Protein AF-A0A4P6JNW8-F1 (afdb_monomer_lite)

Secondary structure (DSSP, 8-state):
-------PPPPP----HHHHHHHHHHHHHHH-TTT-SS--HHHHHHHHHS-HHHHHHHHHHHHHHHHHHS-SS--SSHHHHHHHHHHS-HHHHHHHHHHHHHHHHHHHHHHHHHHHHHHT--

Sequence (122 aa):
MSEAFSSHPTPPIKVSLEPVYNALNSFALLTALQAFPAPSPWVAQTAKELTSEEHHTNRLIFEGLRDALIPVQEEPDFPSYLKHLAEQDPLALRNHVLERLCFRYARRGASHLAKAYQQRQM

pLDDT: mean 76.48, std 10.78, range [39.81, 92.56]

Structure (mmCIF, N/CA/C/O backbone):
data_AF-A0A4P6JNW8-F1
#
_entry.id   AF-A0A4P6JNW8-F1
#
loop_
_atom_site.group_PDB
_atom_site.id
_atom_site.type_symbol
_atom_site.label_atom_id
_atom_site.label_alt_id
_atom_site.label_comp_id
_atom_site.label_asym_id
_atom_site.label_entity_id
_atom_site.label_seq_id
_atom_site.pdbx_PDB_ins_code
_atom_site.Cartn_x
_atom_site.Cartn_y
_atom_site.Cartn_z
_atom_site.occupancy
_atom_site.B_iso_or_equiv
_atom_site.auth_seq_id
_atom_site.auth_comp_id
_atom_site.auth_asym_id
_atom_site.auth_atom_id
_atom_site.pdbx_PDB_model_num
ATOM 1 N N . MET A 1 1 ? -16.828 -45.657 -28.600 1.00 39.81 1 MET A N 1
ATOM 2 C CA . MET A 1 1 ? -17.382 -44.460 -27.936 1.00 39.81 1 MET A CA 1
ATOM 3 C C . MET A 1 1 ? -16.209 -43.721 -27.319 1.00 39.81 1 MET A C 1
ATOM 5 O O . MET A 1 1 ? -15.617 -44.249 -26.390 1.00 39.81 1 MET A O 1
ATOM 9 N N . SER A 1 2 ? -15.817 -42.585 -27.896 1.00 45.91 2 SER A N 1
ATOM 10 C CA . SER A 1 2 ? -14.746 -41.720 -27.386 1.00 45.91 2 SER A CA 1
ATOM 11 C C . SER A 1 2 ? -15.305 -40.306 -27.336 1.00 45.91 2 SER A C 1
ATOM 13 O O . SER A 1 2 ? -15.606 -39.737 -28.382 1.00 45.91 2 SER A O 1
ATOM 15 N N . GLU A 1 3 ? -15.509 -39.776 -26.133 1.00 49.12 3 GLU A N 1
ATOM 16 C CA . GLU A 1 3 ? -15.866 -38.373 -25.938 1.00 49.12 3 GLU A CA 1
ATOM 17 C C . GLU A 1 3 ? -14.610 -37.518 -26.111 1.00 49.12 3 GLU A C 1
ATOM 19 O O . GLU A 1 3 ? -13.590 -37.727 -25.454 1.00 49.12 3 GLU A O 1
ATOM 24 N N . ALA A 1 4 ? -14.674 -36.581 -27.054 1.00 54.88 4 ALA A N 1
ATOM 25 C CA . ALA A 1 4 ? -13.633 -35.597 -27.282 1.00 54.88 4 ALA A CA 1
ATOM 26 C C . ALA A 1 4 ? -13.729 -34.502 -26.211 1.00 54.88 4 ALA A C 1
ATOM 28 O O . ALA A 1 4 ? -14.759 -33.838 -26.081 1.00 54.88 4 ALA A O 1
ATOM 29 N N . PHE A 1 5 ? -12.649 -34.294 -25.458 1.00 57.22 5 PHE A N 1
ATOM 30 C CA . PHE A 1 5 ? -12.516 -33.159 -24.550 1.00 57.22 5 PHE A CA 1
ATOM 31 C C . PHE A 1 5 ? -12.594 -31.857 -25.356 1.00 57.22 5 PHE A C 1
ATOM 33 O O . PHE A 1 5 ? -11.707 -31.551 -26.152 1.00 57.22 5 PHE A O 1
ATOM 40 N N . SER A 1 6 ? -13.667 -31.092 -25.163 1.00 55.25 6 SER A N 1
ATOM 41 C CA . SER A 1 6 ? -13.795 -29.756 -25.742 1.00 55.25 6 SER A CA 1
ATOM 42 C C . SER A 1 6 ? -12.834 -28.803 -25.033 1.00 55.25 6 SER A C 1
ATOM 44 O O . SER A 1 6 ? -12.988 -28.509 -23.849 1.00 55.25 6 SER A O 1
ATOM 46 N N . SER A 1 7 ? -11.825 -28.317 -25.754 1.00 59.69 7 SER A N 1
ATOM 47 C CA . SER A 1 7 ? -10.944 -27.251 -25.285 1.00 59.69 7 SER A CA 1
ATOM 48 C C . SER A 1 7 ? -11.700 -25.922 -25.334 1.00 59.69 7 SER A C 1
ATOM 50 O O . SER A 1 7 ? -11.832 -25.319 -26.401 1.00 59.69 7 SER A O 1
ATOM 52 N N . HIS A 1 8 ? -12.219 -25.456 -24.198 1.00 61.94 8 HIS A N 1
ATOM 53 C CA . HIS A 1 8 ? -12.731 -24.092 -24.111 1.00 61.94 8 HIS A CA 1
ATOM 54 C C . HIS A 1 8 ? -11.549 -23.110 -24.130 1.00 61.94 8 HIS A C 1
ATOM 56 O O . HIS A 1 8 ? -10.652 -23.236 -23.294 1.00 61.94 8 HIS A O 1
ATOM 62 N N . PRO A 1 9 ? -11.506 -22.145 -25.064 1.00 66.38 9 PRO A N 1
ATOM 63 C CA . PRO A 1 9 ? -10.472 -21.123 -25.058 1.00 66.38 9 PRO A CA 1
ATOM 64 C C . PRO A 1 9 ? -10.644 -20.241 -23.817 1.00 66.38 9 PRO A C 1
ATOM 66 O O . PRO A 1 9 ? -11.669 -19.580 -23.646 1.00 66.38 9 PRO A O 1
ATOM 69 N N . THR A 1 10 ? -9.640 -20.238 -22.941 1.00 69.31 10 THR A N 1
ATOM 70 C CA . THR A 1 10 ? -9.593 -19.3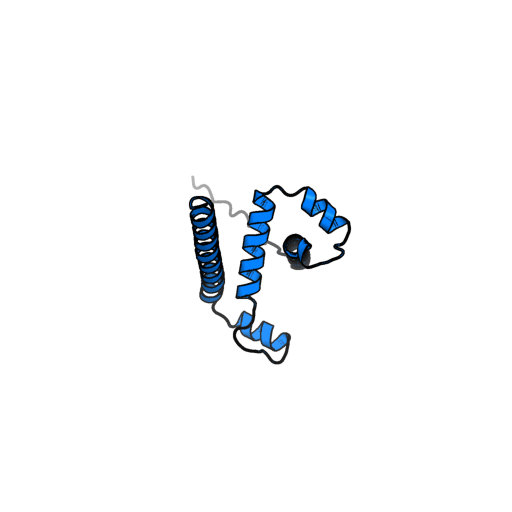39 -21.786 1.00 69.31 10 THR A CA 1
ATOM 71 C C . THR A 1 10 ? -9.471 -17.899 -22.290 1.00 69.31 10 THR A C 1
ATOM 73 O O . THR A 1 10 ? -8.540 -17.607 -23.047 1.00 69.31 10 THR A O 1
ATOM 76 N N . PRO A 1 11 ? -10.382 -16.985 -21.912 1.00 72.25 11 PRO A N 1
ATOM 77 C CA . PRO A 1 11 ? -10.311 -15.607 -22.369 1.00 72.25 11 PRO A CA 1
ATOM 78 C C . PRO A 1 11 ? -9.025 -14.935 -21.857 1.00 72.25 11 PRO A C 1
ATOM 80 O O . PRO A 1 11 ? -8.624 -15.168 -20.713 1.00 72.25 11 PRO A O 1
ATOM 83 N N . PRO A 1 12 ? -8.369 -14.094 -22.677 1.00 73.94 12 PRO A N 1
ATOM 84 C CA . PRO A 1 12 ? -7.169 -13.385 -22.259 1.00 73.94 12 PRO A CA 1
ATOM 85 C C . PRO A 1 12 ? -7.506 -12.411 -21.126 1.00 73.94 12 PRO A C 1
ATOM 87 O O . PRO A 1 12 ? -8.365 -11.538 -21.267 1.00 73.94 12 PRO A O 1
ATOM 90 N N . ILE A 1 13 ? -6.816 -12.551 -19.993 1.00 75.12 13 ILE A N 1
ATOM 91 C CA . ILE A 1 13 ? -6.939 -11.629 -18.863 1.00 75.12 13 ILE A CA 1
ATOM 92 C C . ILE A 1 13 ? -6.299 -10.302 -19.275 1.00 75.12 13 ILE A C 1
ATOM 94 O O . ILE A 1 13 ? -5.088 -10.223 -19.480 1.00 75.12 13 ILE A O 1
ATOM 98 N N . LYS A 1 14 ? -7.111 -9.250 -19.401 1.00 68.12 14 LYS A N 1
ATOM 99 C CA . LYS A 1 14 ? -6.635 -7.894 -19.681 1.00 68.12 14 LYS A CA 1
ATOM 100 C C . LYS A 1 14 ? -6.531 -7.117 -18.373 1.00 68.12 14 LYS A C 1
ATOM 102 O O . LYS A 1 14 ? -7.545 -6.812 -17.753 1.00 68.12 14 LYS A O 1
ATOM 107 N N . VAL A 1 15 ? -5.307 -6.786 -17.973 1.00 65.88 15 VAL A N 1
ATOM 108 C CA . VAL A 1 15 ? -5.038 -5.918 -16.820 1.00 65.88 15 VAL A CA 1
ATOM 109 C C . VAL A 1 15 ? -4.764 -4.509 -17.336 1.00 65.88 15 VAL A C 1
ATOM 111 O O . VAL A 1 15 ? -3.821 -4.298 -18.094 1.00 65.88 15 VAL A O 1
ATOM 114 N N . SER A 1 16 ? -5.597 -3.546 -16.942 1.00 76.75 16 SER A N 1
ATOM 115 C CA . SER A 1 16 ? -5.348 -2.123 -17.193 1.00 76.75 16 SER A CA 1
ATOM 116 C C . SER A 1 16 ? -4.614 -1.517 -16.001 1.00 76.75 16 SER A C 1
ATOM 118 O O . SER A 1 16 ? -4.988 -1.765 -14.857 1.00 76.75 16 SER A O 1
ATOM 120 N N . LEU A 1 17 ? -3.594 -0.700 -16.262 1.00 77.81 17 LEU A N 1
ATOM 121 C CA . LEU A 1 17 ? -2.780 -0.090 -15.207 1.00 77.81 17 LEU A CA 1
ATOM 122 C C . LEU A 1 17 ? -3.463 1.118 -14.551 1.00 77.81 17 LEU A C 1
ATOM 124 O O . LEU A 1 17 ? -3.337 1.310 -13.347 1.00 77.81 17 LEU A O 1
ATOM 128 N N . GLU A 1 18 ? -4.239 1.899 -15.305 1.00 80.75 18 GLU A N 1
ATOM 129 C CA . GLU A 1 18 ? -4.887 3.118 -14.793 1.00 80.75 18 GLU A CA 1
ATOM 130 C C . GLU A 1 18 ? -5.814 2.861 -13.587 1.00 80.75 18 GLU A C 1
ATOM 132 O O . GLU A 1 18 ? -5.672 3.564 -12.584 1.00 80.75 18 GLU A O 1
ATOM 137 N N . PRO A 1 19 ? -6.708 1.846 -13.590 1.00 79.62 19 PRO A N 1
ATOM 138 C CA . PRO A 1 19 ? -7.518 1.537 -12.412 1.00 79.62 19 PRO A CA 1
ATOM 139 C C . PRO A 1 19 ? -6.675 1.123 -11.205 1.00 79.62 19 PRO A C 1
ATOM 141 O O . PRO A 1 19 ? -6.999 1.482 -10.075 1.00 79.62 19 PRO A O 1
ATOM 144 N N . VAL A 1 20 ? -5.579 0.397 -11.444 1.00 77.56 20 VAL A N 1
ATOM 145 C CA . VAL A 1 20 ? -4.663 -0.042 -10.386 1.00 77.56 20 VAL A CA 1
ATOM 146 C C . VAL A 1 20 ? -3.982 1.167 -9.753 1.00 77.56 20 VAL A C 1
ATOM 148 O O . VAL A 1 20 ? -3.965 1.285 -8.531 1.00 77.56 20 VAL A O 1
ATOM 151 N N . TYR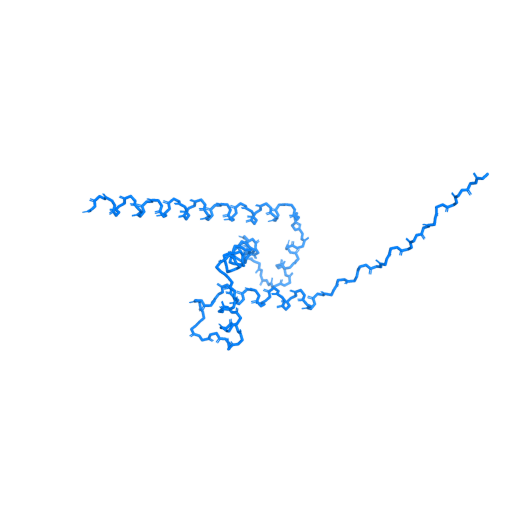 A 1 21 ? -3.497 2.113 -10.559 1.00 79.00 21 TYR A N 1
ATOM 152 C CA . TYR A 1 21 ? -2.900 3.348 -10.052 1.00 79.00 21 TYR A CA 1
ATOM 153 C C . TYR A 1 21 ? -3.897 4.198 -9.269 1.00 79.00 21 TYR A C 1
ATOM 155 O O . TYR A 1 21 ? -3.568 4.678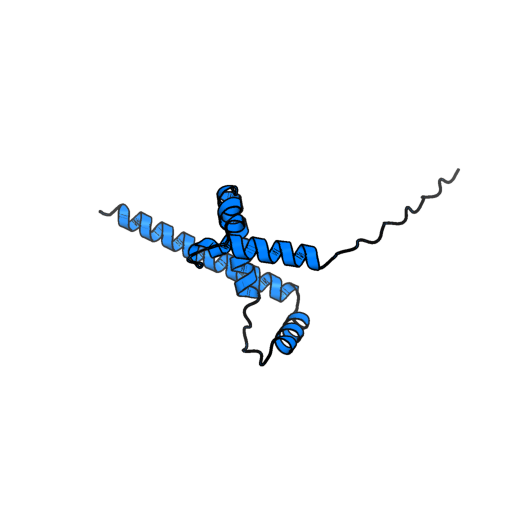 -8.185 1.00 79.00 21 TYR A O 1
ATOM 163 N N . ASN A 1 22 ? -5.128 4.343 -9.764 1.00 80.00 22 ASN A N 1
ATOM 164 C CA . ASN A 1 22 ? -6.166 5.094 -9.062 1.00 80.00 22 ASN A CA 1
ATOM 165 C C . ASN A 1 22 ? -6.518 4.461 -7.713 1.00 80.00 22 ASN A C 1
ATOM 167 O O . ASN A 1 22 ? -6.626 5.177 -6.715 1.00 80.00 22 ASN A O 1
ATOM 171 N N . ALA A 1 23 ? -6.646 3.133 -7.662 1.00 83.12 23 ALA A N 1
ATOM 172 C CA . ALA A 1 23 ? -6.899 2.414 -6.420 1.00 83.12 23 ALA A CA 1
ATOM 173 C C . ALA A 1 23 ? -5.741 2.597 -5.429 1.00 83.12 23 ALA A C 1
ATOM 175 O O . ALA A 1 23 ? -5.964 3.023 -4.297 1.00 83.12 23 ALA A O 1
ATOM 176 N N . LEU A 1 24 ? -4.500 2.355 -5.864 1.00 82.69 24 LEU A N 1
ATOM 177 C CA . LEU A 1 24 ? -3.324 2.463 -5.000 1.00 82.69 24 LEU A CA 1
ATOM 178 C C . LEU A 1 24 ? -3.126 3.884 -4.463 1.00 82.69 24 LEU A C 1
ATOM 180 O O . LEU A 1 24 ? -2.912 4.059 -3.266 1.00 82.69 24 LEU A O 1
ATOM 184 N N . ASN A 1 25 ? -3.259 4.905 -5.312 1.00 82.75 25 ASN A N 1
ATOM 185 C CA . ASN A 1 25 ? -3.152 6.299 -4.881 1.00 82.75 25 ASN A CA 1
ATOM 186 C C . ASN A 1 25 ? -4.257 6.674 -3.888 1.00 82.75 25 ASN A C 1
ATOM 188 O O . ASN A 1 25 ? -3.991 7.340 -2.888 1.00 82.75 25 ASN A O 1
ATOM 192 N N . SER A 1 26 ? -5.490 6.219 -4.126 1.00 85.88 26 SER A N 1
ATOM 193 C CA . SER A 1 26 ? -6.613 6.491 -3.224 1.00 85.88 26 SER A CA 1
ATOM 194 C C . SER A 1 26 ? -6.393 5.860 -1.851 1.00 85.88 26 SER A C 1
ATOM 196 O O . SER A 1 26 ? -6.551 6.522 -0.825 1.00 85.88 26 SER A O 1
ATOM 198 N N . PHE A 1 27 ? -5.958 4.603 -1.821 1.00 86.94 27 PHE A N 1
ATOM 199 C CA . PHE A 1 27 ? -5.651 3.905 -0.579 1.00 86.94 27 PHE A CA 1
ATOM 200 C C . PHE A 1 27 ? -4.464 4.524 0.171 1.00 86.94 27 PHE A C 1
ATOM 202 O O . PHE A 1 27 ? -4.548 4.695 1.391 1.00 86.94 27 PHE A O 1
ATOM 209 N N . ALA A 1 28 ? -3.421 4.968 -0.540 1.00 84.44 28 ALA A N 1
ATOM 210 C CA . ALA A 1 28 ? -2.311 5.711 0.053 1.00 84.44 28 ALA A CA 1
ATOM 211 C C . ALA A 1 28 ? -2.796 6.994 0.752 1.00 84.44 28 ALA A C 1
ATOM 213 O O . ALA A 1 28 ? -2.447 7.236 1.910 1.00 84.44 28 ALA A O 1
ATOM 214 N N . LEU A 1 29 ? -3.661 7.782 0.103 1.00 86.12 29 LEU A N 1
ATOM 215 C CA . LEU A 1 29 ? -4.237 8.999 0.691 1.00 86.12 29 LEU A CA 1
ATOM 216 C C . LEU A 1 29 ? -5.043 8.705 1.963 1.00 86.12 29 LEU A C 1
ATOM 218 O O . LEU A 1 29 ? -4.913 9.425 2.955 1.00 86.12 29 LEU A O 1
ATOM 222 N N . LEU A 1 30 ? -5.811 7.612 1.970 1.00 88.50 30 LEU A N 1
ATOM 223 C CA . LEU A 1 30 ? -6.592 7.180 3.133 1.00 88.50 30 LEU A CA 1
ATOM 224 C C . LEU A 1 30 ? -5.713 6.782 4.332 1.00 88.50 30 LEU A C 1
ATOM 226 O O . LEU A 1 30 ? -6.165 6.870 5.470 1.00 88.50 30 LEU A O 1
ATOM 230 N N . THR A 1 31 ? -4.447 6.408 4.118 1.00 83.75 31 THR A N 1
ATOM 231 C CA . THR A 1 31 ? -3.502 6.131 5.220 1.00 83.75 31 THR A CA 1
ATOM 232 C C . THR A 1 31 ? -2.789 7.364 5.773 1.00 83.75 31 THR A C 1
ATOM 234 O O . THR A 1 31 ? -2.283 7.328 6.894 1.00 83.75 31 THR A O 1
ATOM 237 N N . ALA A 1 32 ? -2.771 8.471 5.027 1.00 75.44 32 ALA A N 1
ATOM 238 C CA . ALA A 1 32 ? -1.987 9.666 5.340 1.00 75.44 32 ALA A CA 1
ATOM 239 C C . ALA A 1 32 ? -2.826 10.852 5.855 1.00 75.44 32 ALA A C 1
ATOM 241 O O . ALA A 1 32 ? -2.312 11.959 5.986 1.00 75.44 32 ALA A O 1
ATOM 242 N N . LEU A 1 33 ? -4.097 10.634 6.208 1.00 75.88 33 LEU A N 1
ATOM 243 C CA . LEU A 1 33 ? -5.024 11.673 6.690 1.00 75.88 33 LEU A CA 1
ATOM 244 C C . LEU A 1 33 ? -4.473 12.551 7.818 1.00 75.88 33 LEU A C 1
ATOM 246 O O . LEU A 1 33 ? -4.766 13.737 7.860 1.00 75.88 33 LEU A O 1
ATOM 250 N N . GLN A 1 34 ? -3.681 11.981 8.729 1.00 70.19 34 GLN A N 1
ATOM 251 C CA . GLN A 1 34 ? -3.094 12.735 9.845 1.00 70.19 34 GLN A CA 1
ATOM 252 C C . GLN A 1 34 ? -1.865 13.562 9.442 1.00 70.19 34 GLN A C 1
ATOM 254 O O . GLN A 1 34 ? -1.470 14.459 10.179 1.00 70.19 34 GLN A O 1
ATOM 259 N N . ALA A 1 35 ? -1.252 13.260 8.295 1.00 70.44 35 ALA A N 1
ATOM 260 C CA . ALA A 1 35 ? -0.103 13.990 7.764 1.00 70.44 35 ALA A CA 1
ATOM 261 C C . ALA A 1 35 ? -0.519 15.192 6.899 1.00 70.44 35 ALA A C 1
ATOM 263 O O . ALA A 1 35 ? 0.304 16.070 6.646 1.00 70.44 35 ALA A O 1
ATOM 264 N N . PHE A 1 36 ? -1.784 15.254 6.467 1.00 73.38 36 PHE A N 1
ATOM 265 C CA . PHE A 1 36 ? -2.313 16.347 5.657 1.00 73.38 36 PHE A CA 1
ATOM 266 C C . PHE A 1 36 ? -3.247 17.239 6.486 1.00 73.38 36 PHE A C 1
ATOM 268 O O . PHE A 1 36 ? -4.290 16.771 6.935 1.00 73.38 36 PHE A O 1
ATOM 275 N N . PRO A 1 37 ? -2.933 18.535 6.663 1.00 70.38 37 PRO A N 1
ATOM 276 C CA . PRO A 1 37 ? -3.747 19.434 7.484 1.00 70.38 37 PRO A CA 1
ATOM 277 C C . PRO A 1 37 ? -5.146 19.710 6.904 1.00 70.38 37 PRO A C 1
ATOM 279 O O . PRO A 1 37 ? -6.044 20.094 7.648 1.00 70.38 37 PRO A O 1
ATOM 282 N N . ALA A 1 38 ? -5.352 19.503 5.599 1.00 80.25 38 ALA A N 1
ATOM 283 C CA . ALA A 1 38 ? -6.641 19.675 4.930 1.00 80.25 38 ALA A CA 1
ATOM 284 C C . ALA A 1 38 ? -6.819 18.629 3.807 1.00 80.25 38 ALA A C 1
ATOM 286 O O . ALA A 1 38 ? -6.540 18.926 2.643 1.00 80.25 38 ALA A O 1
ATOM 287 N N . PRO A 1 39 ? -7.232 17.388 4.128 1.00 81.81 39 PRO A N 1
ATOM 288 C CA . PRO A 1 39 ? -7.498 16.374 3.112 1.00 81.81 39 PRO A CA 1
ATOM 289 C C . PRO A 1 39 ? -8.698 16.777 2.245 1.00 81.81 39 PRO A C 1
ATOM 291 O O . PRO A 1 39 ? -9.595 17.495 2.694 1.00 81.81 39 PRO A O 1
ATOM 294 N N . SER A 1 40 ? -8.738 16.296 1.000 1.00 85.75 40 SER A N 1
ATOM 295 C CA . SER A 1 40 ? -9.884 16.552 0.125 1.00 85.75 40 SER A CA 1
ATOM 296 C C . SER A 1 40 ? -11.179 15.980 0.735 1.00 85.75 40 SER A C 1
ATOM 298 O O . SER A 1 40 ? -11.133 14.971 1.451 1.00 85.75 40 SER A O 1
ATOM 300 N N . PRO A 1 41 ? -12.353 16.578 0.446 1.00 87.81 41 PRO A N 1
ATOM 301 C CA . PRO A 1 41 ? -13.615 16.166 1.064 1.00 87.81 41 PRO A CA 1
ATOM 302 C C . PRO A 1 41 ? -13.940 14.684 0.871 1.00 87.81 41 PRO A C 1
ATOM 304 O O . PRO A 1 41 ? -14.388 14.029 1.809 1.00 87.81 41 PRO A O 1
ATOM 307 N N . TRP A 1 42 ? -13.654 14.139 -0.316 1.00 89.19 42 TRP A N 1
ATOM 308 C CA . TRP A 1 42 ? -13.906 12.729 -0.602 1.00 89.19 42 TRP A CA 1
ATOM 309 C C . TRP A 1 42 ? -13.014 11.809 0.243 1.00 89.19 42 TRP A C 1
ATOM 311 O O . TRP A 1 42 ? -13.520 10.840 0.791 1.00 89.19 42 TRP A O 1
ATOM 321 N N . VAL A 1 43 ? -11.728 12.136 0.445 1.00 87.69 43 VAL A N 1
ATOM 322 C CA . VAL A 1 43 ? -10.819 11.320 1.276 1.00 87.69 43 VAL A CA 1
ATOM 323 C C . VAL A 1 43 ? -11.296 11.334 2.724 1.00 87.69 43 VAL A C 1
ATOM 325 O O . VAL A 1 43 ? -11.373 10.287 3.359 1.00 87.69 43 VAL A O 1
ATOM 328 N N . ALA A 1 44 ? -11.660 12.511 3.243 1.00 87.62 44 ALA A N 1
ATOM 329 C CA . ALA A 1 44 ? -12.171 12.646 4.603 1.00 87.62 44 ALA A CA 1
ATOM 330 C C . ALA A 1 44 ? -13.497 11.897 4.811 1.00 87.62 44 ALA A C 1
ATOM 332 O O . ALA A 1 44 ? -13.725 11.348 5.888 1.00 87.62 44 ALA A O 1
ATOM 333 N N . GLN A 1 45 ? -14.372 11.879 3.803 1.00 89.88 45 GLN A N 1
ATOM 334 C CA . GLN A 1 45 ? -15.645 11.169 3.860 1.00 89.88 45 GLN A CA 1
ATOM 335 C C . GLN A 1 45 ? -15.453 9.655 3.769 1.00 89.88 45 GLN A C 1
ATOM 337 O O . GLN A 1 45 ? -15.877 8.945 4.675 1.00 89.88 45 GLN A O 1
ATOM 342 N N . THR A 1 46 ? -14.733 9.172 2.757 1.00 90.06 46 THR A N 1
ATOM 343 C CA . THR A 1 46 ? -14.434 7.744 2.590 1.00 90.06 46 THR A CA 1
ATOM 344 C C . THR A 1 46 ? -13.708 7.185 3.811 1.00 90.06 46 THR A C 1
ATOM 346 O O . THR A 1 46 ? -14.021 6.100 4.282 1.00 90.06 46 THR A O 1
ATOM 349 N N . ALA A 1 47 ? -12.796 7.951 4.409 1.00 87.94 47 ALA A N 1
ATOM 350 C CA . ALA A 1 47 ? -12.135 7.542 5.639 1.00 87.94 47 ALA A CA 1
ATOM 351 C C . ALA A 1 47 ? -13.088 7.351 6.823 1.00 87.94 47 ALA A C 1
ATOM 353 O O . ALA A 1 47 ? -12.821 6.519 7.680 1.00 87.94 47 ALA A O 1
ATOM 354 N N . LYS A 1 48 ? -14.185 8.104 6.914 1.00 89.62 48 LYS A N 1
ATOM 355 C CA . LYS A 1 48 ? -15.171 7.912 7.990 1.00 89.62 48 LYS A CA 1
ATOM 356 C C . LYS A 1 48 ? -16.012 6.654 7.795 1.00 89.62 48 LYS A C 1
ATOM 358 O O . LYS A 1 48 ? -16.566 6.158 8.768 1.00 89.62 48 LYS A O 1
ATOM 363 N N . GLU A 1 49 ? -16.117 6.173 6.562 1.00 92.56 49 GLU A N 1
ATOM 364 C CA . GLU A 1 49 ? -16.907 4.995 6.199 1.00 92.56 49 GLU A CA 1
ATOM 365 C C . GLU A 1 49 ? -16.132 3.686 6.403 1.00 92.56 49 GLU A C 1
ATOM 367 O O . GLU A 1 49 ? -16.747 2.636 6.568 1.00 92.56 49 GLU A O 1
ATOM 372 N N . LEU A 1 50 ? -14.797 3.746 6.455 1.00 88.62 50 LEU A N 1
ATOM 373 C CA . LEU A 1 50 ? -13.962 2.585 6.751 1.00 88.62 50 LEU A CA 1
ATOM 374 C C . LEU A 1 50 ? -14.117 2.137 8.209 1.00 88.62 50 LEU A C 1
ATOM 376 O O . LEU A 1 50 ? -13.999 2.921 9.157 1.00 88.62 50 LEU A O 1
ATOM 380 N N . THR A 1 51 ? -14.273 0.832 8.392 1.00 92.00 51 THR A N 1
ATOM 381 C CA . THR A 1 51 ? -14.168 0.174 9.692 1.00 92.00 51 THR A CA 1
ATOM 382 C C . THR A 1 51 ? -12.757 0.318 10.270 1.00 92.00 51 THR A C 1
ATOM 384 O O . THR A 1 51 ? -11.774 0.592 9.575 1.00 92.00 51 THR A O 1
ATOM 387 N N . SER A 1 52 ? -12.618 0.095 11.580 1.00 87.25 52 SER A N 1
ATOM 388 C CA . SER A 1 52 ? -11.299 0.108 12.225 1.00 87.25 52 SER A CA 1
ATOM 389 C C . SER A 1 52 ? -10.355 -0.965 11.668 1.00 87.25 52 SER A C 1
ATOM 391 O O . SER A 1 52 ? -9.148 -0.733 11.605 1.00 87.25 52 SER A O 1
ATOM 393 N N . GLU A 1 53 ? -10.889 -2.114 11.245 1.00 87.81 53 GLU A N 1
ATOM 394 C CA . GLU A 1 53 ? -10.116 -3.193 10.623 1.00 87.81 53 GLU A CA 1
ATOM 395 C C . GLU A 1 53 ? -9.627 -2.807 9.223 1.00 87.81 53 GLU A C 1
ATOM 397 O O . GLU A 1 53 ? -8.454 -3.013 8.905 1.00 87.81 53 GLU A O 1
ATOM 402 N N . GLU A 1 54 ? -10.477 -2.182 8.409 1.00 89.69 54 GLU A N 1
ATOM 403 C CA . GLU A 1 54 ? -10.096 -1.706 7.075 1.00 89.69 54 GLU A CA 1
ATOM 404 C C . GLU A 1 54 ? -9.056 -0.591 7.156 1.00 89.69 54 GLU A C 1
ATOM 406 O O . GLU A 1 54 ? -8.061 -0.626 6.435 1.00 89.69 54 GLU A O 1
ATOM 411 N N . HIS A 1 55 ? -9.215 0.354 8.087 1.00 86.94 55 HIS A N 1
ATOM 412 C CA . HIS A 1 55 ? -8.188 1.362 8.374 1.00 86.94 55 HIS A CA 1
ATOM 413 C C . HIS A 1 55 ? -6.858 0.730 8.757 1.00 86.94 55 HIS A C 1
ATOM 415 O O . HIS A 1 55 ? -5.800 1.133 8.267 1.00 86.94 55 HIS A O 1
ATOM 421 N N . HIS A 1 56 ? -6.905 -0.261 9.646 1.00 85.25 56 HIS A N 1
ATOM 422 C CA . HIS A 1 56 ? -5.715 -0.953 10.110 1.00 85.25 56 HIS A CA 1
ATOM 423 C C . HIS A 1 56 ? -5.016 -1.703 8.972 1.00 85.25 56 HIS A C 1
ATOM 425 O O . HIS A 1 56 ? -3.803 -1.576 8.809 1.00 85.25 56 HIS A O 1
ATOM 431 N N . THR A 1 57 ? -5.783 -2.429 8.163 1.00 85.88 57 THR A N 1
ATOM 432 C CA . THR A 1 57 ? -5.300 -3.204 7.015 1.00 85.88 57 THR A CA 1
ATOM 433 C C . THR A 1 57 ? -4.745 -2.306 5.917 1.00 85.88 57 THR A C 1
ATOM 435 O O . THR A 1 57 ? -3.650 -2.547 5.410 1.00 85.88 57 THR A O 1
ATOM 438 N N . ASN A 1 58 ? -5.443 -1.221 5.586 1.00 87.94 58 ASN A N 1
ATOM 439 C CA . ASN A 1 58 ? -4.970 -0.257 4.602 1.00 87.94 58 ASN A CA 1
ATOM 440 C C . ASN A 1 58 ? -3.639 0.363 5.054 1.00 87.94 58 ASN A C 1
ATOM 442 O O . ASN A 1 58 ? -2.653 0.379 4.316 1.00 87.94 58 ASN A O 1
ATOM 446 N N . ARG A 1 59 ? -3.568 0.777 6.324 1.00 84.31 59 ARG A N 1
ATOM 447 C CA . ARG A 1 59 ? -2.339 1.288 6.933 1.00 84.31 59 ARG A CA 1
ATOM 448 C C . ARG A 1 59 ? -1.197 0.276 6.884 1.00 84.31 59 ARG A C 1
ATOM 450 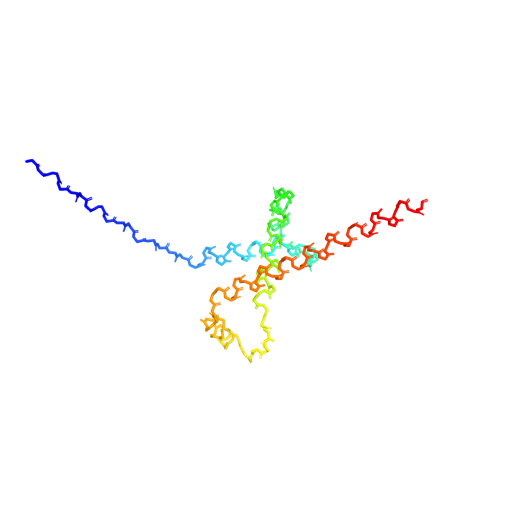O O . ARG A 1 59 ? -0.091 0.654 6.510 1.00 84.31 59 ARG A O 1
ATOM 457 N N . LEU A 1 60 ? -1.458 -0.981 7.241 1.00 80.38 60 LEU A N 1
ATOM 458 C CA . LEU A 1 60 ? -0.492 -2.080 7.171 1.00 80.38 60 LEU A CA 1
ATOM 459 C C . LEU A 1 60 ? 0.132 -2.166 5.777 1.00 80.38 60 LEU A C 1
ATOM 461 O O . LEU A 1 60 ? 1.349 -2.090 5.629 1.00 80.38 60 LEU A O 1
ATOM 465 N N . ILE A 1 61 ? -0.711 -2.278 4.755 1.00 81.50 61 ILE A N 1
ATOM 466 C CA . ILE A 1 61 ? -0.278 -2.479 3.374 1.00 81.50 61 ILE A CA 1
ATOM 467 C C . ILE A 1 61 ? 0.564 -1.293 2.895 1.00 81.50 61 ILE A C 1
ATOM 469 O O . ILE A 1 61 ? 1.674 -1.494 2.405 1.00 81.50 61 ILE A O 1
ATOM 473 N N . PHE A 1 62 ? 0.097 -0.060 3.088 1.00 81.50 62 PHE A N 1
ATOM 474 C CA . PHE A 1 62 ? 0.778 1.118 2.545 1.00 81.50 62 PHE A CA 1
ATOM 475 C C . PHE A 1 62 ? 1.994 1.558 3.352 1.00 81.50 62 PHE A C 1
ATOM 477 O O . PHE A 1 62 ? 2.961 2.032 2.762 1.00 81.50 62 PHE A O 1
ATOM 484 N N . GLU A 1 63 ? 2.026 1.355 4.670 1.00 77.88 63 GLU A N 1
ATOM 485 C CA . GLU A 1 63 ? 3.257 1.576 5.430 1.00 77.88 63 GLU A CA 1
ATOM 486 C C . GLU A 1 63 ? 4.329 0.537 5.069 1.00 77.88 63 GLU A C 1
ATOM 488 O O . GLU A 1 63 ? 5.514 0.869 5.081 1.00 77.88 63 GLU A O 1
ATOM 493 N N . GLY A 1 64 ? 3.954 -0.716 4.792 1.00 73.81 64 GLY A N 1
ATOM 494 C CA . GLY A 1 64 ? 4.884 -1.763 4.353 1.00 73.81 64 GLY A CA 1
ATOM 495 C C . GLY A 1 64 ? 5.404 -1.535 2.940 1.00 73.81 64 GLY A C 1
ATOM 496 O O . GLY A 1 64 ? 6.614 -1.507 2.727 1.00 73.81 64 GLY A O 1
ATOM 497 N N . LEU A 1 65 ? 4.487 -1.320 1.993 1.00 74.12 65 LEU A N 1
ATOM 498 C CA . LEU A 1 65 ? 4.811 -1.036 0.595 1.00 74.12 65 LEU A CA 1
ATOM 499 C C . LEU A 1 65 ? 5.672 0.214 0.464 1.00 74.12 65 LEU A C 1
ATOM 501 O O . LEU A 1 65 ? 6.671 0.175 -0.244 1.00 74.12 65 LEU A O 1
ATOM 505 N N . ARG A 1 66 ? 5.334 1.301 1.172 1.00 75.31 66 ARG A N 1
ATOM 506 C CA . ARG A 1 66 ? 6.145 2.522 1.150 1.00 75.31 66 ARG A CA 1
ATOM 507 C C . ARG A 1 66 ? 7.588 2.216 1.521 1.00 75.31 66 ARG A C 1
ATOM 509 O O . ARG A 1 66 ? 8.478 2.593 0.780 1.00 75.31 66 ARG A O 1
ATOM 516 N N . ASP A 1 67 ? 7.822 1.528 2.635 1.00 71.62 67 ASP A N 1
ATOM 517 C CA . ASP A 1 67 ? 9.187 1.263 3.097 1.00 71.62 67 ASP A CA 1
ATOM 518 C C . ASP A 1 67 ? 9.968 0.334 2.171 1.00 71.62 67 ASP A C 1
ATOM 520 O O . ASP A 1 67 ? 11.179 0.487 2.057 1.00 71.62 67 ASP A O 1
ATOM 524 N N . ALA A 1 68 ? 9.295 -0.604 1.508 1.00 70.81 68 ALA A N 1
ATOM 525 C CA . ALA A 1 68 ? 9.954 -1.488 0.558 1.00 70.81 68 ALA A CA 1
ATOM 526 C C . ALA A 1 68 ? 10.314 -0.817 -0.766 1.00 70.81 68 ALA A C 1
ATOM 528 O O . ALA A 1 68 ? 11.228 -1.263 -1.450 1.00 70.81 68 ALA A O 1
ATOM 529 N N . LEU A 1 69 ? 9.580 0.234 -1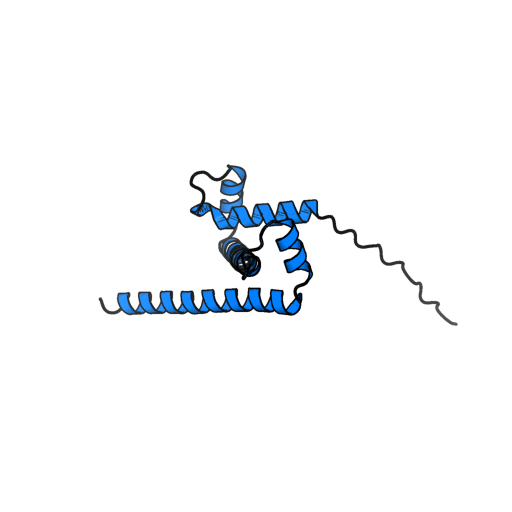.123 1.00 73.50 69 LEU A N 1
ATOM 530 C CA . LEU A 1 69 ? 9.819 1.034 -2.317 1.00 73.50 69 LEU A CA 1
ATOM 531 C C . LEU A 1 69 ? 10.721 2.243 -2.036 1.00 73.50 69 LEU A C 1
ATOM 533 O O . LEU A 1 69 ? 11.058 2.975 -2.961 1.00 73.50 69 LEU A O 1
ATOM 537 N N . ILE A 1 70 ? 11.123 2.477 -0.780 1.00 72.44 70 ILE A N 1
ATOM 538 C CA . ILE A 1 70 ? 12.163 3.462 -0.485 1.00 72.44 70 ILE A CA 1
ATOM 539 C C . ILE A 1 70 ? 13.491 2.895 -1.010 1.00 72.44 70 ILE A C 1
ATOM 541 O O . ILE A 1 70 ? 13.902 1.817 -0.569 1.00 72.44 70 ILE A O 1
ATOM 545 N N . PRO A 1 71 ? 14.175 3.602 -1.926 1.00 65.88 71 PRO A N 1
ATOM 546 C CA . PRO A 1 71 ? 15.463 3.164 -2.438 1.00 65.88 71 PRO A CA 1
ATOM 547 C C . PRO A 1 71 ? 16.467 2.983 -1.294 1.00 65.88 71 PRO A C 1
ATOM 549 O O . PRO A 1 71 ? 16.602 3.854 -0.434 1.00 65.88 71 PRO A O 1
ATOM 552 N N . VAL A 1 72 ? 17.193 1.862 -1.284 1.00 68.69 72 VAL A N 1
ATOM 553 C CA . VAL A 1 72 ? 18.313 1.660 -0.343 1.00 68.69 72 VAL A CA 1
ATOM 554 C C . VAL A 1 72 ? 19.520 2.516 -0.749 1.00 68.69 72 VAL A C 1
ATOM 556 O O . VAL A 1 72 ? 20.299 2.926 0.108 1.00 68.69 72 VAL A O 1
ATOM 559 N N . GLN A 1 73 ? 19.657 2.801 -2.046 1.00 69.56 73 GLN A N 1
ATOM 560 C CA . GLN A 1 73 ? 20.639 3.727 -2.606 1.00 69.56 73 GLN A CA 1
ATOM 561 C C . GLN A 1 73 ? 19.925 4.917 -3.235 1.00 69.56 73 GLN A C 1
ATOM 563 O O . GLN A 1 73 ? 18.863 4.757 -3.830 1.00 69.56 73 GLN A O 1
ATOM 568 N N . GLU A 1 74 ? 20.510 6.105 -3.102 1.00 75.06 74 GLU A N 1
ATOM 569 C CA . GLU A 1 74 ? 20.021 7.287 -3.805 1.00 75.06 74 GLU A CA 1
ATOM 570 C C . GLU A 1 74 ? 20.209 7.089 -5.312 1.00 75.06 74 GLU A C 1
ATOM 572 O O . GLU A 1 74 ? 21.327 7.087 -5.825 1.00 75.06 74 GLU A O 1
ATOM 577 N N . GLU A 1 75 ? 19.097 6.889 -6.013 1.00 81.88 75 GLU A N 1
ATOM 578 C CA . GLU A 1 75 ? 19.067 6.821 -7.469 1.00 81.88 75 GLU A CA 1
ATOM 579 C C . GLU A 1 75 ? 19.055 8.249 -8.044 1.00 81.88 75 GLU A C 1
ATOM 581 O O . GLU A 1 75 ? 18.345 9.115 -7.520 1.00 81.88 75 GLU A O 1
ATOM 586 N N . PRO A 1 76 ? 19.823 8.526 -9.113 1.00 84.25 76 PRO A N 1
ATOM 587 C CA . PRO A 1 76 ? 20.036 9.886 -9.611 1.00 84.25 76 PRO A CA 1
ATOM 588 C C . PRO A 1 76 ? 18.783 10.503 -10.244 1.00 84.25 76 PRO A C 1
ATOM 590 O O . PRO A 1 76 ? 18.633 11.725 -10.261 1.00 84.25 76 PRO A O 1
ATOM 593 N N . ASP A 1 77 ? 17.883 9.670 -10.769 1.00 82.75 77 ASP A N 1
ATOM 594 C CA . ASP A 1 77 ? 16.613 10.087 -11.348 1.00 82.75 77 ASP A CA 1
ATOM 595 C C . ASP A 1 77 ? 15.550 8.978 -11.273 1.00 82.75 77 ASP A C 1
ATOM 597 O O . ASP A 1 77 ? 15.817 7.815 -10.957 1.00 82.75 77 ASP A O 1
ATOM 601 N N . PHE A 1 78 ? 14.301 9.359 -11.550 1.00 76.06 78 PHE A N 1
ATOM 602 C CA . PHE A 1 78 ? 13.160 8.448 -11.489 1.00 76.06 78 PHE A CA 1
ATOM 603 C C . PHE A 1 78 ? 13.233 7.288 -12.507 1.00 76.06 78 PHE A C 1
ATOM 605 O O . PHE A 1 78 ? 12.937 6.157 -12.119 1.00 76.06 78 PHE A O 1
ATOM 612 N N . PRO A 1 79 ? 13.642 7.489 -13.777 1.00 85.50 79 PRO A N 1
ATOM 613 C CA . PRO A 1 79 ? 13.866 6.378 -14.704 1.00 85.50 79 PRO A CA 1
ATOM 614 C C . PRO A 1 79 ? 14.905 5.357 -14.218 1.00 85.50 79 PRO A C 1
ATOM 616 O O . PRO A 1 79 ? 14.676 4.154 -14.351 1.00 85.50 79 PRO A O 1
ATOM 619 N N . SER A 1 80 ? 16.013 5.817 -13.633 1.00 84.62 80 SER A N 1
ATOM 620 C CA . SER A 1 80 ? 17.064 4.957 -13.074 1.00 84.62 80 SER A CA 1
ATOM 621 C C . SER A 1 80 ? 16.534 4.150 -11.896 1.00 84.62 80 SER A C 1
ATOM 623 O O . SER A 1 80 ? 16.714 2.935 -11.860 1.00 84.62 80 SER A O 1
ATOM 625 N N . TYR A 1 81 ? 15.746 4.784 -11.023 1.00 82.81 81 TYR A N 1
ATOM 626 C CA . TYR A 1 81 ? 15.020 4.091 -9.963 1.00 82.81 81 TYR A CA 1
ATOM 627 C C . TYR A 1 81 ? 14.083 2.998 -10.495 1.00 82.81 81 TYR A C 1
ATOM 629 O O . TYR A 1 81 ? 14.103 1.875 -9.993 1.00 82.81 81 TYR A O 1
ATOM 637 N N . LEU A 1 82 ? 13.282 3.283 -11.528 1.00 83.88 82 LEU A N 1
ATOM 638 C CA . LEU A 1 82 ? 12.383 2.279 -12.109 1.00 83.88 82 LEU A CA 1
ATOM 639 C C . LEU A 1 82 ? 13.148 1.115 -12.739 1.00 83.88 82 LEU A C 1
ATOM 641 O O . LEU A 1 82 ? 12.724 -0.034 -12.615 1.00 83.88 82 LEU A O 1
ATOM 645 N N . LYS A 1 83 ? 14.271 1.406 -13.401 1.00 86.31 83 LYS A N 1
ATOM 646 C CA . LYS A 1 83 ? 15.146 0.381 -13.966 1.00 86.31 83 LYS A CA 1
ATOM 647 C C . LYS A 1 83 ? 15.733 -0.499 -12.863 1.00 86.31 83 LYS A C 1
ATOM 649 O O . LYS A 1 83 ? 15.611 -1.716 -12.949 1.00 86.31 83 LYS A O 1
ATOM 654 N N . HIS A 1 84 ? 16.279 0.108 -11.811 1.00 84.88 84 HIS A N 1
ATOM 655 C CA . HIS A 1 84 ? 16.797 -0.610 -10.650 1.00 84.88 84 HIS A CA 1
ATOM 656 C C . HIS A 1 84 ? 15.719 -1.507 -10.039 1.00 84.88 84 HIS A C 1
ATOM 658 O O . HIS A 1 84 ? 15.949 -2.691 -9.818 1.00 84.88 84 HIS A O 1
ATOM 664 N N . LEU A 1 85 ? 14.522 -0.964 -9.796 1.00 84.06 85 LEU A N 1
ATOM 665 C CA . LEU A 1 85 ? 13.408 -1.706 -9.209 1.00 84.06 85 LEU A CA 1
ATOM 666 C C . LEU A 1 85 ? 12.993 -2.905 -10.077 1.00 84.06 85 LEU A C 1
ATOM 668 O O . LEU A 1 85 ? 12.684 -3.965 -9.540 1.00 84.06 85 LEU A O 1
ATOM 672 N N . ALA A 1 86 ? 13.006 -2.756 -11.405 1.00 85.81 86 ALA A N 1
ATOM 673 C CA . ALA A 1 86 ? 12.689 -3.834 -12.342 1.00 85.81 86 ALA A CA 1
ATOM 674 C C . ALA A 1 86 ? 13.768 -4.929 -12.405 1.00 85.81 86 ALA A C 1
ATOM 676 O O . ALA A 1 86 ? 13.464 -6.065 -12.765 1.00 85.81 86 ALA A O 1
ATOM 677 N N . GLU A 1 87 ? 15.013 -4.597 -12.065 1.00 89.69 87 GLU A N 1
ATOM 678 C CA . GLU A 1 87 ? 16.143 -5.531 -12.016 1.00 89.69 87 GLU A CA 1
ATOM 679 C C . GLU A 1 87 ? 16.224 -6.298 -10.682 1.00 89.69 87 GLU A C 1
ATOM 681 O O . GLU A 1 87 ? 16.974 -7.271 -10.578 1.00 89.69 87 GLU A O 1
ATOM 686 N N . GLN A 1 88 ? 15.445 -5.909 -9.665 1.00 85.94 88 GLN A N 1
ATOM 687 C CA . GLN A 1 88 ? 15.408 -6.616 -8.384 1.00 85.94 88 GLN A CA 1
ATOM 688 C C . GLN A 1 88 ? 14.697 -7.970 -8.485 1.00 85.94 88 GLN A C 1
ATOM 690 O O . GLN A 1 88 ? 13.699 -8.127 -9.186 1.00 85.94 88 GLN A O 1
ATOM 695 N N . ASP A 1 89 ? 15.170 -8.945 -7.701 1.00 87.62 89 ASP A N 1
ATOM 696 C CA . ASP A 1 89 ? 14.449 -10.202 -7.501 1.00 87.62 89 ASP A CA 1
ATOM 697 C C . ASP A 1 89 ? 13.090 -9.926 -6.820 1.00 87.62 89 ASP A C 1
ATOM 699 O O . ASP A 1 89 ? 13.062 -9.433 -5.683 1.00 87.62 89 ASP A O 1
ATOM 703 N N . PRO A 1 90 ? 11.953 -10.279 -7.456 1.00 84.25 90 PRO A N 1
ATOM 704 C CA . PRO A 1 90 ? 10.630 -10.075 -6.876 1.00 84.25 90 PRO A CA 1
ATOM 705 C C . PRO A 1 90 ? 10.447 -10.765 -5.517 1.00 84.25 90 PRO A C 1
ATOM 707 O O . PRO A 1 90 ? 9.703 -10.267 -4.666 1.00 84.25 90 PRO A O 1
ATOM 710 N N . LEU A 1 91 ? 11.109 -11.908 -5.289 1.00 87.00 91 LEU A N 1
ATOM 711 C CA . LEU A 1 91 ? 11.028 -12.621 -4.013 1.00 87.00 91 LEU A CA 1
ATOM 712 C C . LEU A 1 91 ? 11.804 -11.894 -2.916 1.00 87.00 91 LEU A C 1
ATOM 714 O O . LEU A 1 91 ? 11.282 -11.749 -1.808 1.00 87.00 91 LEU A O 1
ATOM 718 N N . ALA A 1 92 ? 13.002 -11.398 -3.224 1.00 85.00 92 ALA A N 1
ATOM 719 C CA . ALA A 1 92 ? 13.774 -10.558 -2.317 1.00 85.00 92 ALA A CA 1
ATOM 720 C C . ALA A 1 92 ? 13.016 -9.272 -1.948 1.00 85.00 92 ALA A C 1
ATOM 722 O O . ALA A 1 92 ? 12.904 -8.957 -0.762 1.00 85.00 92 ALA A O 1
ATOM 723 N N . LEU A 1 93 ? 12.412 -8.587 -2.928 1.00 81.25 93 LEU A N 1
ATOM 724 C CA . LEU A 1 93 ? 11.611 -7.383 -2.684 1.00 81.25 93 LEU A CA 1
ATOM 725 C C . LEU A 1 93 ? 10.410 -7.684 -1.774 1.00 81.25 93 LEU A C 1
ATOM 727 O O . LEU A 1 93 ? 10.195 -6.995 -0.777 1.00 81.25 93 LEU A O 1
ATOM 731 N N . ARG A 1 94 ? 9.663 -8.763 -2.047 1.00 82.44 94 ARG A N 1
ATOM 732 C CA . ARG A 1 94 ? 8.558 -9.209 -1.182 1.00 82.44 94 ARG A CA 1
ATOM 733 C C . ARG A 1 94 ? 9.035 -9.500 0.241 1.00 82.44 94 ARG A C 1
ATOM 735 O O . ARG A 1 94 ? 8.392 -9.073 1.197 1.00 82.44 94 ARG A O 1
ATOM 742 N N . ASN A 1 95 ? 10.128 -10.245 0.396 1.00 86.44 95 ASN A N 1
ATOM 743 C CA . ASN A 1 95 ? 10.655 -10.586 1.717 1.00 86.44 95 ASN A CA 1
ATOM 744 C C . ASN A 1 95 ? 11.070 -9.321 2.480 1.00 86.44 95 ASN A C 1
ATOM 746 O O . ASN A 1 95 ? 10.744 -9.200 3.658 1.00 86.44 95 ASN A O 1
ATOM 750 N N . HIS A 1 96 ? 11.657 -8.337 1.795 1.00 79.88 96 HIS A N 1
ATOM 751 C CA . HIS A 1 96 ? 11.986 -7.044 2.386 1.00 79.88 96 HIS A CA 1
ATOM 752 C C . HIS A 1 96 ? 10.744 -6.302 2.916 1.00 79.88 96 HIS A C 1
ATOM 754 O O . HIS A 1 96 ? 10.753 -5.823 4.054 1.00 79.88 96 HIS A O 1
ATOM 760 N N . VAL A 1 97 ? 9.646 -6.264 2.143 1.00 80.38 97 VAL A N 1
ATOM 761 C CA . VAL A 1 97 ? 8.348 -5.708 2.593 1.00 80.38 97 VAL A CA 1
ATOM 762 C C . VAL A 1 97 ? 7.896 -6.390 3.887 1.00 80.38 97 VAL A C 1
ATOM 764 O O . VAL A 1 97 ? 7.542 -5.726 4.866 1.00 80.38 97 VAL A O 1
ATOM 767 N N . LEU A 1 98 ? 7.902 -7.726 3.891 1.00 81.75 98 LEU A N 1
ATOM 768 C CA . LEU A 1 98 ? 7.397 -8.532 5.000 1.00 81.75 98 LEU A CA 1
ATOM 769 C C . LEU A 1 98 ? 8.259 -8.380 6.256 1.00 81.75 98 LEU A C 1
ATOM 771 O O . LEU A 1 98 ? 7.715 -8.216 7.346 1.00 81.75 98 LEU A O 1
ATOM 775 N N . GLU A 1 99 ? 9.584 -8.363 6.126 1.00 83.38 99 GLU A N 1
ATOM 776 C CA . GLU A 1 99 ? 10.506 -8.145 7.244 1.00 83.38 99 GLU A CA 1
ATOM 777 C C . GLU A 1 99 ? 10.291 -6.779 7.901 1.00 83.38 99 GLU A C 1
ATOM 779 O O . GLU A 1 99 ? 10.196 -6.683 9.129 1.00 83.38 99 GLU A O 1
ATOM 784 N N . ARG A 1 100 ? 10.153 -5.716 7.098 1.00 77.44 100 ARG A N 1
ATOM 785 C CA . ARG A 1 100 ? 9.896 -4.356 7.598 1.00 77.44 100 ARG A CA 1
ATOM 786 C C . ARG A 1 100 ? 8.564 -4.263 8.332 1.00 77.44 100 ARG A C 1
ATOM 788 O O . ARG A 1 100 ? 8.495 -3.639 9.397 1.00 77.44 100 ARG A O 1
ATOM 795 N N . LEU A 1 101 ? 7.525 -4.903 7.796 1.00 74.81 101 LEU A N 1
ATOM 796 C CA . LEU A 1 101 ? 6.236 -5.023 8.469 1.00 74.81 101 LEU A CA 1
ATOM 797 C C . LEU A 1 101 ? 6.393 -5.755 9.803 1.00 74.81 101 LEU A C 1
ATOM 799 O O . LEU A 1 101 ? 6.145 -5.158 10.850 1.00 74.81 101 LEU A O 1
ATOM 803 N N . CYS A 1 102 ? 6.896 -6.987 9.799 1.00 80.69 102 CYS A N 1
ATOM 804 C CA . CYS A 1 102 ? 7.105 -7.773 11.015 1.00 80.69 102 CYS A CA 1
ATOM 805 C C . CYS A 1 102 ? 7.888 -6.995 12.088 1.00 80.69 102 CYS A C 1
ATOM 807 O O . CYS A 1 102 ? 7.468 -6.938 13.248 1.00 80.69 102 CYS A O 1
ATOM 809 N N . PHE A 1 103 ? 8.974 -6.315 11.705 1.00 75.56 103 PHE A N 1
ATOM 810 C CA . PHE A 1 103 ? 9.800 -5.531 12.623 1.00 75.56 103 PHE A CA 1
ATOM 811 C C . PHE A 1 103 ? 9.050 -4.358 13.274 1.00 75.56 103 PHE A C 1
ATOM 813 O O . PHE A 1 103 ? 9.142 -4.163 14.492 1.00 75.56 103 PHE A O 1
ATOM 820 N N . ARG A 1 104 ? 8.285 -3.565 12.508 1.00 72.19 104 ARG A N 1
ATOM 821 C CA . ARG A 1 104 ? 7.518 -2.441 13.081 1.00 72.19 104 ARG A CA 1
ATOM 822 C C . ARG A 1 104 ? 6.482 -2.912 14.090 1.00 72.19 104 ARG A C 1
ATOM 824 O O . ARG A 1 104 ? 6.322 -2.285 15.139 1.00 72.19 104 ARG A O 1
ATOM 831 N N . TYR A 1 105 ? 5.785 -4.000 13.783 1.00 68.69 105 TYR A N 1
ATOM 832 C CA . TYR A 1 105 ? 4.716 -4.494 14.645 1.00 68.69 105 TYR A CA 1
ATOM 833 C C . TYR A 1 105 ? 5.261 -5.161 15.906 1.00 68.69 105 TYR A C 1
ATOM 835 O O . TYR A 1 105 ? 4.725 -4.909 16.987 1.00 68.69 105 TYR A O 1
ATOM 843 N N . ALA A 1 106 ? 6.392 -5.866 15.818 1.00 75.25 106 ALA A N 1
ATOM 844 C CA . ALA A 1 106 ? 7.110 -6.342 16.999 1.00 75.25 106 ALA A CA 1
ATOM 845 C C . ALA A 1 106 ? 7.492 -5.180 17.940 1.00 75.25 106 ALA A C 1
ATOM 847 O O . ALA A 1 106 ? 7.229 -5.230 19.144 1.00 75.25 106 ALA A O 1
ATOM 848 N N . ARG A 1 107 ? 8.027 -4.075 17.397 1.00 67.31 107 ARG A N 1
ATOM 849 C CA . ARG A 1 107 ? 8.388 -2.881 18.190 1.00 67.31 107 ARG A CA 1
ATOM 850 C C . ARG A 1 107 ? 7.184 -2.176 18.804 1.00 67.31 107 ARG A C 1
ATOM 852 O O . ARG A 1 107 ? 7.263 -1.689 19.933 1.00 67.31 107 ARG A O 1
ATOM 859 N N . ARG A 1 108 ? 6.070 -2.097 18.079 1.00 64.19 108 ARG A N 1
ATOM 860 C CA . ARG A 1 108 ? 4.857 -1.430 18.560 1.00 64.19 108 ARG A CA 1
ATOM 861 C C . ARG A 1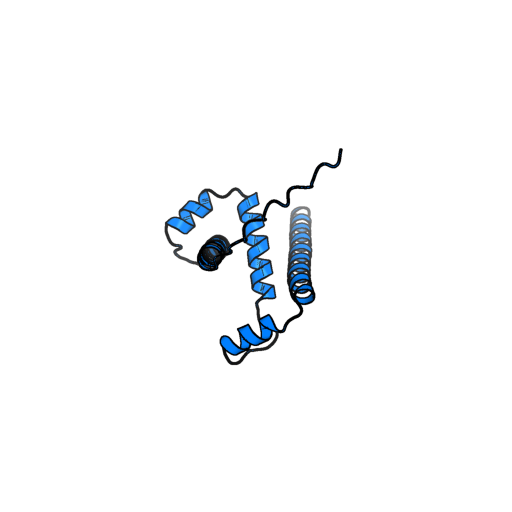 108 ? 4.173 -2.237 19.663 1.00 64.19 108 ARG A C 1
ATOM 863 O O . ARG A 1 108 ? 3.796 -1.650 20.674 1.00 64.19 108 ARG A O 1
ATOM 870 N N . GLY A 1 109 ? 4.099 -3.562 19.520 1.00 65.12 109 GLY A N 1
ATOM 871 C CA . GLY A 1 109 ? 3.623 -4.463 20.574 1.00 65.12 109 GLY A CA 1
ATOM 872 C C . GLY A 1 109 ? 4.445 -4.327 21.858 1.00 65.12 109 GLY A C 1
ATOM 873 O O . GLY A 1 109 ? 3.885 -4.111 22.932 1.00 65.12 109 GLY A O 1
ATOM 874 N N . ALA A 1 110 ? 5.777 -4.318 21.736 1.00 63.28 110 ALA A N 1
ATOM 875 C CA . ALA A 1 110 ? 6.674 -4.093 22.869 1.00 63.28 110 ALA A CA 1
ATOM 876 C C . ALA A 1 110 ? 6.466 -2.716 23.539 1.00 63.28 110 ALA A C 1
ATOM 878 O O . ALA A 1 110 ? 6.458 -2.615 24.765 1.00 63.28 110 ALA A O 1
ATOM 879 N N . SER A 1 111 ? 6.232 -1.656 22.756 1.00 63.53 111 SER A N 1
ATOM 880 C CA . SER A 1 111 ? 5.977 -0.304 23.279 1.00 63.53 111 SER A CA 1
ATOM 881 C C . SER A 1 111 ? 4.640 -0.180 24.026 1.00 63.53 111 SER A C 1
ATOM 883 O O . SER A 1 111 ? 4.577 0.486 25.062 1.00 63.53 111 SER A O 1
ATOM 885 N N . HIS A 1 112 ? 3.578 -0.832 23.543 1.00 60.25 112 HIS A N 1
ATOM 886 C CA . HIS A 1 112 ? 2.279 -0.844 24.227 1.00 60.25 112 HIS A CA 1
ATOM 887 C C . HIS A 1 112 ? 2.334 -1.608 25.557 1.00 60.25 112 HIS A C 1
ATOM 889 O O . HIS A 1 112 ? 1.771 -1.138 26.546 1.00 60.25 112 HIS A O 1
ATOM 895 N N . LEU A 1 113 ? 3.061 -2.730 25.609 1.00 62.19 113 LEU A N 1
ATOM 896 C CA . LEU A 1 113 ? 3.268 -3.494 26.843 1.00 62.19 113 LEU A CA 1
ATOM 897 C C . LEU A 1 113 ? 4.079 -2.705 27.880 1.00 62.19 113 LEU A C 1
ATOM 899 O O . LEU A 1 113 ? 3.705 -2.678 29.051 1.00 62.19 113 LEU A O 1
ATOM 903 N N . ALA A 1 114 ? 5.132 -2.001 27.453 1.00 64.06 114 ALA A N 1
ATOM 904 C CA . ALA A 1 114 ? 5.936 -1.160 28.341 1.00 64.06 114 ALA A CA 1
ATOM 905 C C . ALA A 1 114 ? 5.113 -0.026 28.987 1.00 64.06 114 ALA A C 1
ATOM 907 O O . ALA A 1 114 ? 5.203 0.195 30.194 1.00 64.06 114 ALA A O 1
ATOM 908 N N . LYS A 1 115 ? 4.248 0.646 28.211 1.00 63.69 115 LYS A N 1
ATOM 909 C CA . LYS A 1 115 ? 3.351 1.697 28.729 1.00 63.69 115 LYS A CA 1
ATOM 910 C C . LYS A 1 115 ? 2.305 1.157 29.709 1.00 63.69 115 LYS A C 1
ATOM 912 O O . LYS A 1 115 ? 2.068 1.778 30.742 1.00 63.69 115 LYS A O 1
ATOM 917 N N . ALA A 1 116 ? 1.711 -0.000 29.413 1.00 65.69 116 ALA A N 1
ATOM 918 C CA . ALA A 1 116 ? 0.730 -0.638 30.294 1.00 65.69 116 ALA A CA 1
ATOM 919 C C . ALA A 1 116 ? 1.346 -1.085 31.633 1.00 65.69 116 ALA A C 1
ATOM 921 O O . ALA A 1 116 ? 0.679 -1.049 32.666 1.00 65.69 116 ALA A O 1
ATOM 922 N N . TYR A 1 117 ? 2.626 -1.473 31.629 1.00 62.56 117 TYR A N 1
ATOM 923 C CA . TYR A 1 117 ? 3.356 -1.838 32.842 1.00 62.56 117 TYR A CA 1
ATOM 924 C C . TYR A 1 117 ? 3.634 -0.618 33.736 1.00 62.56 117 TYR A C 1
ATOM 926 O O . TYR A 1 117 ? 3.443 -0.689 34.946 1.00 62.56 117 TYR A O 1
ATOM 934 N N . GLN A 1 118 ? 3.999 0.526 33.145 1.00 64.06 118 GLN A N 1
ATOM 935 C CA . GLN A 1 118 ? 4.212 1.785 33.873 1.00 64.06 118 GLN A CA 1
ATOM 936 C C . GLN A 1 118 ? 2.936 2.336 34.527 1.00 64.06 118 GLN A C 1
ATOM 938 O O . GLN A 1 118 ? 3.003 2.872 35.626 1.00 64.06 118 GLN A O 1
ATOM 943 N N . GLN A 1 119 ? 1.773 2.175 33.890 1.00 64.38 119 GLN A N 1
ATOM 944 C CA . GLN A 1 119 ? 0.487 2.637 34.434 1.00 64.38 119 GLN A CA 1
ATOM 945 C C . GLN A 1 119 ? -0.057 1.776 35.582 1.00 64.38 119 GLN A C 1
ATOM 947 O O . GLN A 1 119 ? -0.959 2.217 36.280 1.00 64.38 119 GLN A O 1
ATOM 952 N N . ARG A 1 120 ? 0.462 0.557 35.780 1.00 64.12 120 ARG A N 1
ATOM 953 C CA . ARG A 1 120 ? 0.096 -0.319 36.909 1.00 64.12 120 ARG A CA 1
ATOM 954 C C . ARG A 1 120 ? 0.984 -0.136 38.143 1.00 64.12 120 ARG A C 1
ATOM 956 O O . ARG A 1 120 ? 0.711 -0.757 39.163 1.00 64.12 120 ARG A O 1
ATOM 963 N N . GLN A 1 121 ? 2.060 0.643 38.033 1.00 59.62 121 GLN A N 1
ATOM 964 C CA . GLN A 1 121 ? 2.984 0.935 39.137 1.00 59.62 121 GLN A CA 1
ATOM 965 C C . GLN A 1 121 ? 2.829 2.356 39.705 1.00 59.62 121 GLN A C 1
ATOM 967 O O . GLN A 1 121 ? 3.644 2.771 40.527 1.00 59.62 121 GLN A O 1
ATOM 972 N N . MET A 1 122 ? 1.788 3.079 39.285 1.00 50.28 122 MET A N 1
ATOM 973 C CA . MET A 1 122 ? 1.272 4.286 39.941 1.00 50.28 122 MET A CA 1
ATOM 974 C C . MET A 1 122 ? -0.108 3.985 40.515 1.00 50.28 122 MET A C 1
ATOM 976 O O . MET A 1 122 ? -0.432 4.579 41.563 1.00 50.28 122 MET A O 1
#

Radius of gyration: 21.69 Å; chains: 1; bounding box: 38×64×68 Å

Organism: Ktedonosporobacter rubrisoli (NCBI:txid2509675)

Foldseek 3Di:
DDDDPDDDDDDDDDDDVVVVVVVLVLLLLLLCVVVDPDRDPVSVVVNVVDDPVRNVVSNLVNVLVVVLLPDPDDQPDDVSSVVVVVPDDPVVSVVSSVVVSVVVVVVVVVVVVVVVVVVVVD